Protein AF-A0A7Z9GXE2-F1 (afdb_monomer)

Radius of gyration: 28.53 Å; Cα contacts (8 Å, |Δi|>4): 10; chains: 1; bounding box: 68×31×65 Å

Mean predicted aligned error: 8.5 Å

Solvent-accessible surface area (backbone atoms only — not comparable to full-atom values): 4175 Å² total; per-residue (Å²): 133,87,79,79,78,78,81,74,83,54,74,64,62,56,50,55,50,52,52,53,51,49,56,52,48,66,59,44,56,64,51,52,54,55,48,52,52,53,49,53,52,52,51,52,54,47,52,53,50,51,51,52,49,52,48,50,54,43,24,76,76,63,81,44,60,88,90,74,127

Sequence (69 aa):
MSSRRRTGFTLVELLVVITIIGILMGLLLPAVNMVRESARRSQCGNRIRQLALAVNTFHESKERYPGWR

Foldseek 3Di:
DDDDDDPDDDPVNVVVVVVVVVVVCVVVVVVVVVVVVVVVVVVVVVVVVVVVVVQVVCCVVPVDGPPDD

Secondary structure (DSSP, 8-state):
-------PPPHHHHHHHHHHHHHHHHHHHHHHHHHHHHHHHHHHHHHHHHHHHHHHHHHHHHSS-TT--

pLDDT: mean 90.19, std 11.76, range [50.59, 98.31]

Structure (mmCIF, N/CA/C/O backbone):
data_AF-A0A7Z9GXE2-F1
#
_entry.id   AF-A0A7Z9GXE2-F1
#
loop_
_atom_site.group_PDB
_atom_site.id
_atom_site.type_symbol
_atom_site.label_atom_id
_atom_site.label_alt_id
_atom_site.label_comp_id
_atom_site.label_asym_id
_atom_site.label_entity_id
_atom_site.label_seq_id
_atom_site.pdbx_PDB_ins_code
_atom_site.Cartn_x
_atom_site.Cartn_y
_atom_site.Cartn_z
_atom_site.occupancy
_atom_site.B_iso_or_equiv
_atom_site.auth_seq_id
_atom_site.auth_comp_id
_atom_site.auth_asym_id
_atom_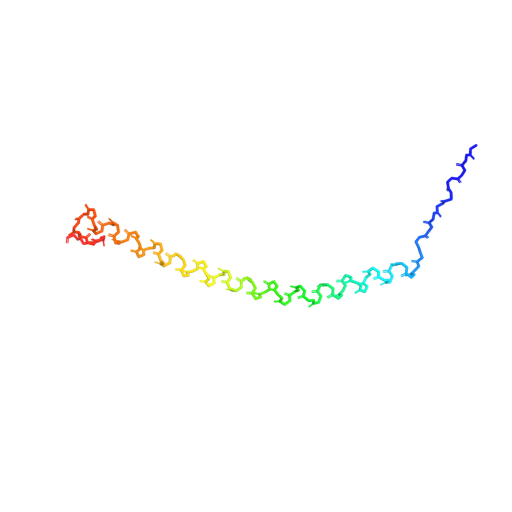site.auth_atom_id
_atom_site.pdbx_PDB_model_num
ATOM 1 N N . MET A 1 1 ? -45.672 25.085 22.258 1.00 51.41 1 MET A N 1
ATOM 2 C CA . MET A 1 1 ? -44.238 24.988 21.898 1.00 51.41 1 MET A CA 1
ATOM 3 C C . MET A 1 1 ? -43.682 23.688 22.456 1.00 51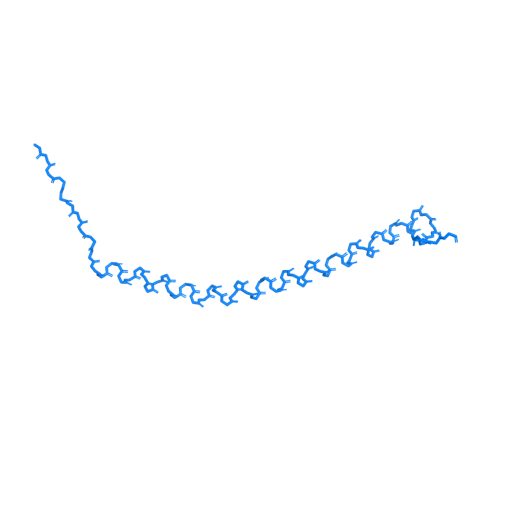.41 1 MET A C 1
ATOM 5 O O . MET A 1 1 ? -43.504 23.584 23.659 1.00 51.41 1 MET A O 1
ATOM 9 N N . SER A 1 2 ? -43.498 22.673 21.607 1.00 50.59 2 SER A N 1
ATOM 10 C CA . SER A 1 2 ? -42.926 21.385 22.023 1.00 50.59 2 SER A CA 1
ATOM 11 C C . SER A 1 2 ? -41.416 21.545 22.205 1.00 50.59 2 SER A C 1
ATOM 13 O O . SER A 1 2 ? -40.694 21.820 21.244 1.00 50.59 2 SER A O 1
ATOM 15 N N . SER A 1 3 ? -40.941 21.457 23.446 1.00 61.44 3 SER A N 1
ATOM 16 C CA . SER A 1 3 ? -39.522 21.509 23.780 1.00 61.44 3 SER A CA 1
ATOM 17 C C . SER A 1 3 ? -38.862 20.195 23.358 1.00 61.44 3 SER A C 1
ATOM 19 O O . SER A 1 3 ? -39.029 19.154 23.990 1.00 61.44 3 SER A O 1
ATOM 21 N N . ARG A 1 4 ? -38.092 20.223 22.264 1.00 67.88 4 ARG A N 1
ATOM 22 C CA . ARG A 1 4 ? -37.209 19.103 21.915 1.00 67.88 4 ARG A CA 1
ATOM 23 C C . ARG A 1 4 ? -36.224 18.898 23.064 1.00 67.88 4 ARG A C 1
ATOM 25 O O . ARG A 1 4 ? -35.335 19.726 23.267 1.00 67.88 4 ARG A O 1
ATOM 32 N N . ARG A 1 5 ? -36.378 17.802 23.812 1.00 67.62 5 ARG A N 1
ATOM 33 C CA . ARG A 1 5 ? -35.357 17.331 24.754 1.00 67.62 5 ARG A CA 1
ATOM 34 C C . ARG A 1 5 ? -34.072 17.117 23.960 1.00 67.62 5 ARG A C 1
ATOM 36 O O . ARG A 1 5 ? -34.033 16.280 23.064 1.00 67.62 5 ARG A O 1
ATOM 43 N N . ARG A 1 6 ? -33.035 17.900 24.258 1.00 67.75 6 ARG A N 1
ATOM 44 C CA . ARG A 1 6 ? -31.690 17.636 23.747 1.00 67.75 6 ARG A CA 1
ATOM 45 C C . ARG A 1 6 ? -31.207 16.353 24.420 1.00 67.75 6 ARG A C 1
ATOM 47 O O . ARG A 1 6 ? -30.961 16.352 25.622 1.00 67.75 6 ARG A O 1
ATOM 54 N N . THR A 1 7 ? -31.134 15.262 23.668 1.00 70.25 7 THR A N 1
ATOM 55 C CA . THR A 1 7 ? -30.479 14.024 24.096 1.00 70.25 7 THR A CA 1
ATOM 56 C C . THR A 1 7 ? -28.979 14.301 24.158 1.00 70.25 7 THR A C 1
ATOM 58 O O . THR A 1 7 ? -28.321 14.404 23.124 1.00 70.25 7 THR A O 1
ATOM 61 N N . GLY A 1 8 ? -28.457 14.537 25.361 1.00 71.12 8 GLY A N 1
ATOM 62 C CA . GLY A 1 8 ? -27.017 14.613 25.586 1.00 71.12 8 GLY A CA 1
ATOM 63 C C . GLY A 1 8 ? -26.394 13.239 25.363 1.00 71.12 8 GLY A C 1
ATOM 64 O O . GLY A 1 8 ? -26.945 12.239 25.814 1.00 71.12 8 GLY A O 1
ATOM 65 N N . PHE A 1 9 ? -25.274 13.204 24.650 1.00 72.56 9 PHE A N 1
ATOM 66 C CA . PHE A 1 9 ? -24.482 11.994 24.453 1.00 72.56 9 PHE A CA 1
ATOM 67 C C . PHE A 1 9 ? -23.960 11.516 25.812 1.00 72.56 9 PHE A C 1
ATOM 69 O O . PHE A 1 9 ? -23.434 12.320 26.589 1.00 72.56 9 PHE A O 1
ATOM 76 N N . THR A 1 10 ?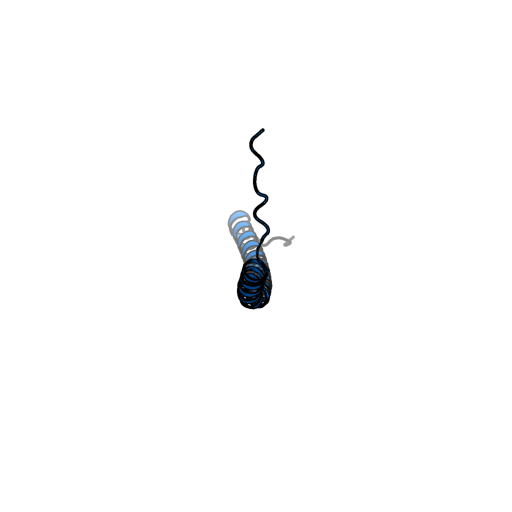 -24.109 10.234 26.126 1.00 88.00 10 THR A N 1
ATOM 77 C CA . THR A 1 10 ? -23.535 9.684 27.356 1.00 88.00 10 THR A CA 1
ATOM 78 C C . THR A 1 10 ? -22.018 9.562 27.196 1.00 88.00 10 THR A C 1
ATOM 80 O O . THR A 1 10 ? -21.509 9.249 26.119 1.00 88.00 10 THR A O 1
ATOM 83 N N . LEU A 1 11 ? -21.260 9.793 28.273 1.00 89.06 11 LEU A N 1
ATOM 84 C CA . LEU A 1 11 ? -19.799 9.596 28.275 1.00 89.06 11 LEU A CA 1
ATOM 85 C C . LEU A 1 11 ? -19.408 8.184 27.806 1.00 89.06 11 LEU A C 1
ATOM 87 O O . LEU A 1 11 ? -18.366 8.002 27.182 1.00 89.06 11 LEU A O 1
ATOM 91 N N . VAL A 1 12 ? -20.274 7.205 28.078 1.00 91.75 12 VAL A N 1
ATOM 92 C CA . VAL A 1 12 ? -20.114 5.805 27.677 1.00 91.75 12 VAL A CA 1
ATOM 93 C C . VAL A 1 12 ? -20.138 5.657 26.157 1.00 91.75 12 VAL A C 1
ATOM 95 O O . VAL A 1 12 ? -19.260 4.998 25.604 1.00 91.75 12 VAL A O 1
ATOM 98 N N . GLU A 1 13 ? -21.084 6.299 25.469 1.00 89.94 13 GLU A N 1
ATOM 99 C CA . GLU A 1 13 ? -21.155 6.239 24.006 1.00 89.94 13 GLU A CA 1
ATOM 100 C C . GLU A 1 13 ? -19.906 6.854 23.354 1.00 89.94 13 GLU A C 1
ATOM 102 O O . GLU A 1 13 ? -19.393 6.298 22.385 1.00 89.94 13 GLU A O 1
ATOM 107 N N . LEU A 1 14 ? -19.359 7.954 23.894 1.00 91.31 14 LEU A N 1
ATOM 108 C CA . LEU A 1 14 ? -18.106 8.529 23.376 1.00 91.31 14 LEU A CA 1
ATOM 109 C C . LEU A 1 14 ? -16.916 7.591 23.593 1.00 91.31 14 LEU A C 1
ATOM 111 O O . LEU A 1 14 ? -16.093 7.423 22.691 1.00 91.31 14 LEU A O 1
ATOM 115 N N . LEU A 1 15 ? -16.827 6.967 24.770 1.00 93.94 15 LEU A N 1
ATOM 116 C CA . LEU A 1 15 ? -15.732 6.056 25.094 1.00 93.94 15 LEU A CA 1
ATOM 117 C C . LEU A 1 15 ? -15.694 4.862 24.137 1.00 93.94 15 LEU A C 1
ATOM 119 O O . LEU A 1 15 ? -14.639 4.552 23.591 1.00 93.94 15 LEU A O 1
ATOM 123 N N . VAL A 1 16 ? -16.844 4.222 23.905 1.00 95.00 16 VAL A N 1
ATOM 124 C CA . VAL A 1 16 ? -16.950 3.044 23.029 1.00 95.00 16 VAL A CA 1
ATOM 125 C C . VAL A 1 16 ? -16.553 3.381 21.590 1.00 95.00 16 VAL A C 1
ATOM 127 O O . VAL A 1 16 ? -15.885 2.594 20.925 1.00 95.00 16 VAL A O 1
ATOM 130 N N . VAL A 1 17 ? -16.911 4.566 21.097 1.00 95.31 17 VAL A N 1
ATOM 131 C CA . VAL A 1 17 ? -16.547 4.974 19.734 1.00 95.31 17 VAL A CA 1
ATOM 132 C C . VAL A 1 17 ? -15.036 5.166 19.599 1.00 95.31 17 VAL A C 1
ATOM 134 O O . VAL A 1 17 ? -14.436 4.672 18.643 1.00 95.31 17 VAL A O 1
ATOM 137 N N . ILE A 1 18 ? -14.397 5.839 20.559 1.00 96.50 18 ILE A N 1
ATOM 138 C CA . ILE A 1 18 ? -12.948 6.078 20.514 1.00 96.50 18 ILE A CA 1
ATOM 139 C C . ILE A 1 18 ? -12.177 4.756 20.617 1.00 96.50 18 ILE A C 1
ATOM 141 O O . ILE A 1 18 ? -11.195 4.575 19.894 1.00 96.50 18 ILE A O 1
ATOM 145 N N . THR A 1 19 ? -12.626 3.8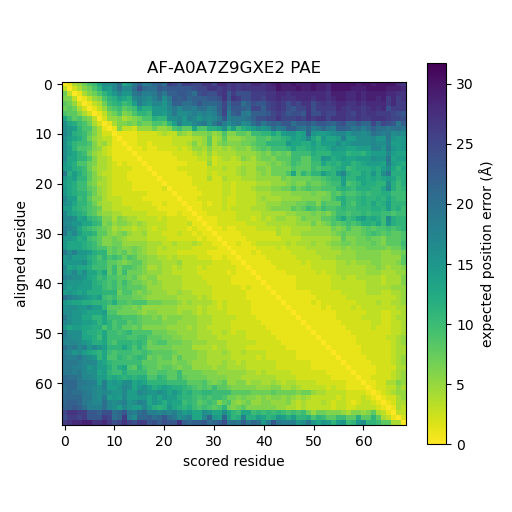08 21.449 1.00 97.06 19 THR A N 1
ATOM 146 C CA . THR A 1 19 ? -11.968 2.495 21.554 1.00 97.06 19 THR A CA 1
ATOM 147 C C . THR A 1 19 ? -12.081 1.690 20.262 1.00 97.06 19 THR A C 1
ATOM 149 O O . THR A 1 19 ? -11.077 1.140 19.808 1.00 97.06 19 THR A O 1
ATOM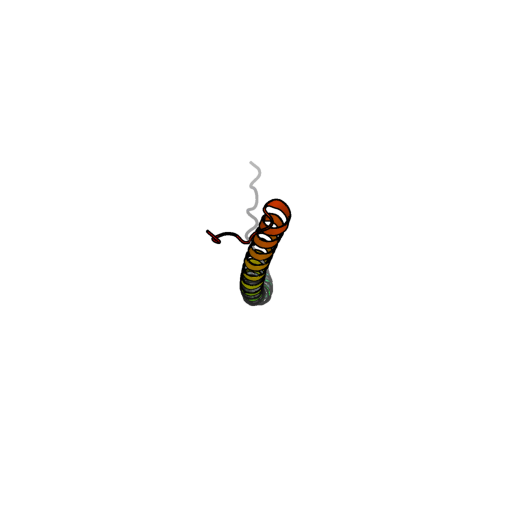 152 N N . ILE A 1 20 ? -13.253 1.671 19.618 1.00 97.00 20 ILE A N 1
ATOM 153 C CA . ILE A 1 20 ? -13.439 0.989 18.329 1.00 97.00 20 ILE A CA 1
ATOM 154 C C . ILE A 1 20 ? -12.5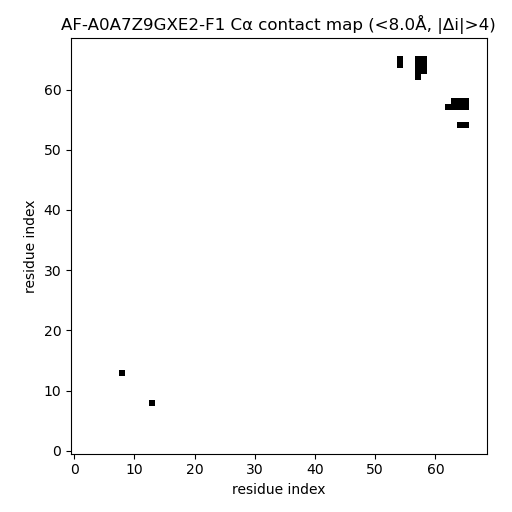46 1.618 17.250 1.00 97.00 20 ILE A C 1
ATOM 156 O O . ILE A 1 20 ? -11.827 0.898 16.556 1.00 97.00 20 ILE A O 1
ATOM 160 N N . ILE A 1 21 ? -12.530 2.951 17.131 1.00 96.81 21 ILE A N 1
ATOM 161 C CA . ILE A 1 21 ? -11.678 3.652 16.155 1.00 96.81 21 ILE A CA 1
ATOM 162 C C . ILE A 1 21 ? -10.195 3.367 16.426 1.00 96.81 21 ILE A C 1
ATOM 164 O O . ILE A 1 21 ? -9.442 3.123 15.484 1.00 96.81 21 ILE A O 1
ATOM 168 N N . GLY A 1 22 ? -9.776 3.356 17.694 1.00 97.12 22 GLY A N 1
ATOM 169 C CA . GLY A 1 22 ? -8.402 3.056 18.092 1.00 97.12 22 GLY A CA 1
ATOM 170 C C . GLY A 1 22 ? -7.951 1.657 17.669 1.00 97.12 22 GLY A C 1
ATOM 171 O O . GLY A 1 22 ? -6.874 1.517 17.090 1.00 97.12 22 GLY A O 1
ATOM 172 N N . ILE A 1 23 ? -8.790 0.637 17.882 1.00 96.56 23 ILE A N 1
ATOM 173 C CA . ILE A 1 23 ? -8.509 -0.744 17.452 1.00 96.56 23 ILE A CA 1
ATOM 174 C C . ILE A 1 23 ? -8.392 -0.817 15.926 1.00 96.56 23 ILE A C 1
ATOM 176 O O . ILE A 1 23 ? -7.424 -1.372 15.405 1.00 96.56 23 ILE A O 1
ATOM 180 N N . LEU A 1 24 ? -9.341 -0.217 15.201 1.00 97.25 24 LEU A N 1
ATOM 181 C CA . LEU A 1 24 ? -9.322 -0.207 13.737 1.00 97.25 24 LEU A CA 1
ATOM 182 C C . LEU A 1 24 ? -8.067 0.492 13.197 1.00 97.25 24 LEU A C 1
ATOM 184 O O . LEU A 1 24 ? -7.373 -0.059 12.345 1.00 97.25 24 LEU A O 1
ATOM 188 N N . MET A 1 25 ? -7.725 1.671 13.718 1.00 96.56 25 MET A N 1
ATOM 189 C CA . MET A 1 25 ? -6.539 2.418 13.284 1.00 96.56 25 MET A CA 1
ATOM 190 C C . MET A 1 25 ? -5.232 1.711 13.649 1.00 96.56 25 MET A C 1
ATOM 192 O O . MET A 1 25 ? -4.298 1.722 12.847 1.00 96.56 25 MET A O 1
ATOM 196 N N . GLY A 1 26 ? -5.175 1.046 14.806 1.00 95.62 26 GLY A N 1
ATOM 197 C CA . GLY A 1 26 ? -4.021 0.245 15.218 1.00 95.62 26 GLY A CA 1
ATOM 198 C C . GLY A 1 26 ? -3.694 -0.883 14.234 1.00 95.62 26 GLY A C 1
ATOM 199 O O . GLY A 1 26 ? -2.523 -1.163 13.990 1.00 95.62 26 GLY A O 1
ATOM 200 N N . LEU A 1 27 ? -4.715 -1.476 13.609 1.00 94.38 27 LEU A N 1
ATOM 201 C CA . LEU A 1 27 ? -4.542 -2.496 12.569 1.00 94.38 27 LEU A CA 1
ATOM 202 C C . LEU A 1 27 ? -4.250 -1.887 11.186 1.00 94.38 27 LEU A C 1
ATOM 204 O O . LEU A 1 27 ? -3.471 -2.444 10.412 1.00 94.38 27 LEU A O 1
ATOM 208 N N . LEU A 1 28 ? -4.852 -0.738 10.864 1.00 95.25 28 LEU A N 1
ATOM 209 C CA . LEU A 1 28 ? -4.751 -0.114 9.539 1.00 95.25 28 LEU A CA 1
ATOM 210 C C . LEU A 1 28 ? -3.401 0.573 9.286 1.00 95.25 28 LEU A C 1
ATOM 212 O O . LEU A 1 28 ? -2.864 0.477 8.182 1.00 95.25 28 LEU A O 1
ATOM 216 N N . LEU A 1 29 ? -2.831 1.254 10.282 1.00 94.06 29 LEU A N 1
ATOM 217 C CA . LEU A 1 29 ? -1.575 2.002 10.132 1.00 94.06 29 LEU A CA 1
ATOM 218 C C . LEU A 1 29 ? -0.387 1.154 9.629 1.00 94.06 29 LEU A C 1
ATOM 220 O O . LEU A 1 29 ? 0.237 1.555 8.639 1.00 94.06 29 LEU A O 1
ATOM 224 N N . PRO A 1 30 ? -0.053 -0.005 10.235 1.00 91.62 30 PRO A N 1
ATOM 225 C CA . PRO A 1 30 ? 1.044 -0.835 9.737 1.00 91.62 30 PRO A CA 1
ATOM 226 C C . PRO A 1 30 ? 0.744 -1.402 8.341 1.00 91.62 30 PRO A C 1
ATOM 228 O O . PRO A 1 30 ? 1.629 -1.419 7.481 1.00 91.62 30 PRO A O 1
ATOM 231 N N . ALA A 1 31 ? -0.511 -1.784 8.080 1.00 94.69 31 ALA A N 1
ATOM 232 C CA . ALA A 1 31 ? -0.930 -2.329 6.793 1.00 94.69 31 ALA A CA 1
ATOM 233 C C . ALA A 1 31 ? -0.738 -1.319 5.646 1.00 94.69 31 ALA A C 1
ATOM 235 O O . ALA A 1 31 ? -0.209 -1.669 4.590 1.00 94.69 31 ALA A O 1
ATOM 236 N N . VAL A 1 32 ? -1.084 -0.045 5.857 1.00 95.88 32 VAL A N 1
ATOM 237 C CA . VAL A 1 32 ? -0.926 1.012 4.839 1.00 95.88 32 VAL A CA 1
ATOM 238 C C . VAL A 1 32 ? 0.540 1.214 4.448 1.00 95.88 32 VAL A C 1
ATOM 240 O O . VAL A 1 32 ? 0.844 1.411 3.269 1.00 95.88 32 VAL A O 1
ATOM 243 N N . ASN A 1 33 ? 1.466 1.134 5.404 1.00 91.62 33 ASN A N 1
ATOM 244 C CA . ASN A 1 33 ? 2.893 1.300 5.122 1.00 91.62 33 ASN A CA 1
ATOM 245 C C . ASN A 1 33 ? 3.445 0.141 4.277 1.00 91.62 33 ASN A C 1
ATOM 247 O O . ASN A 1 33 ? 4.144 0.382 3.289 1.00 91.62 33 ASN A O 1
ATOM 251 N N . MET A 1 34 ? 3.054 -1.100 4.587 1.00 93.69 34 MET A N 1
ATOM 252 C CA . MET A 1 34 ? 3.406 -2.279 3.783 1.00 93.69 34 MET A CA 1
ATOM 253 C C . MET A 1 34 ? 2.845 -2.193 2.354 1.00 93.69 34 MET A C 1
ATOM 255 O O . MET A 1 34 ? 3.534 -2.506 1.376 1.00 93.69 34 MET A O 1
ATOM 259 N N . VAL A 1 35 ? 1.604 -1.720 2.209 1.00 94.94 35 VAL A N 1
ATOM 260 C CA . VAL A 1 35 ? 0.970 -1.517 0.897 1.00 94.94 35 VAL A CA 1
ATOM 261 C C . VAL A 1 35 ? 1.710 -0.455 0.083 1.00 94.94 35 VAL A C 1
ATOM 263 O O . VAL A 1 35 ? 1.964 -0.657 -1.100 1.00 94.94 35 VAL A O 1
ATOM 266 N N . ARG A 1 36 ? 2.131 0.657 0.693 1.00 96.62 36 ARG A N 1
ATOM 267 C CA . ARG A 1 36 ? 2.893 1.701 -0.017 1.00 96.62 36 ARG A CA 1
ATOM 268 C C . ARG A 1 36 ? 4.223 1.185 -0.547 1.00 96.62 36 ARG A C 1
ATOM 270 O O . ARG A 1 36 ? 4.588 1.470 -1.689 1.00 96.62 36 ARG A O 1
ATOM 277 N N . GLU A 1 37 ? 4.948 0.419 0.261 1.00 95.44 37 GLU A N 1
ATOM 278 C CA . GLU A 1 37 ? 6.238 -0.105 -0.167 1.00 95.44 37 GLU A CA 1
ATOM 279 C C . GLU A 1 37 ? 6.094 -1.158 -1.276 1.00 95.44 37 GLU A C 1
ATOM 281 O O . GLU A 1 37 ? 6.812 -1.096 -2.280 1.00 95.44 37 GLU A O 1
ATOM 286 N N . SER A 1 38 ? 5.132 -2.074 -1.151 1.00 95.62 38 SER A N 1
ATOM 287 C CA . SER A 1 38 ? 4.826 -3.051 -2.204 1.00 95.62 38 SER A CA 1
ATOM 288 C C . SER A 1 38 ? 4.321 -2.386 -3.491 1.00 95.62 38 SER A C 1
ATOM 290 O O . SER A 1 38 ? 4.744 -2.781 -4.582 1.00 95.62 38 SER A O 1
ATOM 292 N N . ALA A 1 39 ? 3.515 -1.325 -3.394 1.00 96.62 39 ALA A N 1
ATOM 293 C CA . ALA A 1 39 ? 3.074 -0.530 -4.538 1.00 96.62 39 ALA A CA 1
ATOM 294 C C . ALA A 1 39 ? 4.255 0.149 -5.247 1.00 96.62 39 ALA A C 1
ATOM 296 O O . ALA A 1 39 ? 4.362 0.064 -6.470 1.00 96.62 39 ALA A O 1
ATOM 297 N N . ARG A 1 40 ? 5.195 0.749 -4.501 1.00 97.81 40 ARG A N 1
ATOM 298 C CA . ARG A 1 40 ? 6.413 1.350 -5.074 1.00 97.81 40 ARG A CA 1
ATOM 299 C C . ARG A 1 40 ? 7.267 0.311 -5.804 1.00 97.81 40 ARG A C 1
ATOM 301 O O . ARG A 1 40 ? 7.722 0.566 -6.919 1.00 97.81 40 ARG A O 1
ATOM 308 N N . ARG A 1 41 ? 7.470 -0.866 -5.199 1.00 97.06 41 ARG A N 1
ATOM 309 C CA . ARG A 1 41 ? 8.219 -1.975 -5.821 1.00 97.06 41 ARG A CA 1
ATOM 310 C C . ARG A 1 41 ? 7.531 -2.461 -7.098 1.00 97.06 41 ARG A C 1
ATOM 312 O O . ARG A 1 41 ? 8.186 -2.583 -8.130 1.00 97.06 41 ARG A O 1
ATOM 319 N N . SER A 1 42 ? 6.213 -2.649 -7.050 1.00 97.38 42 SER A N 1
ATOM 320 C CA . SER A 1 42 ? 5.406 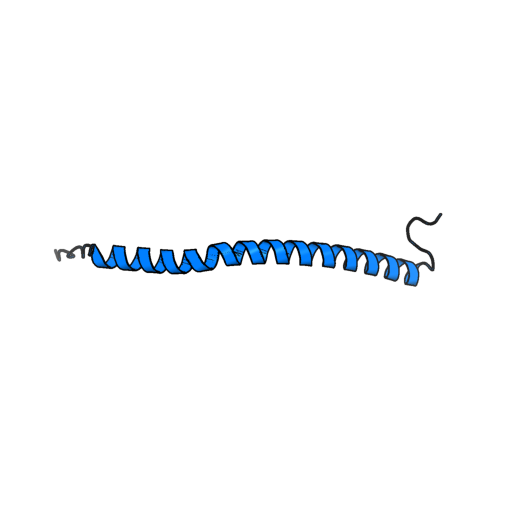-3.071 -8.203 1.00 97.38 42 SER A CA 1
ATOM 321 C C . SER A 1 42 ? 5.438 -2.038 -9.330 1.00 97.38 42 SER A C 1
ATOM 323 O O . SER A 1 42 ? 5.624 -2.393 -10.492 1.00 97.38 42 SER A O 1
ATOM 325 N N . GLN A 1 43 ? 5.333 -0.748 -8.998 1.00 98.06 43 GLN A N 1
ATOM 326 C CA . GLN A 1 43 ? 5.420 0.336 -9.971 1.00 98.06 43 GLN A CA 1
ATOM 327 C C . GLN A 1 43 ? 6.800 0.385 -10.635 1.00 98.06 43 GLN A C 1
ATOM 329 O O . GLN A 1 43 ? 6.879 0.505 -11.855 1.00 98.06 43 GLN A O 1
ATOM 334 N N . CYS A 1 44 ? 7.883 0.267 -9.860 1.00 97.75 44 CYS A N 1
ATOM 335 C CA . CYS A 1 44 ? 9.244 0.233 -10.397 1.00 97.75 44 CYS A CA 1
ATOM 336 C C . CYS A 1 44 ? 9.447 -0.965 -11.339 1.00 97.75 44 CYS A C 1
ATOM 338 O O . CYS A 1 44 ? 9.872 -0.788 -12.481 1.00 97.75 44 CYS A O 1
ATOM 340 N N . GLY A 1 45 ? 9.048 -2.167 -10.907 1.00 98.31 45 GLY A N 1
ATOM 341 C CA . GLY A 1 45 ? 9.120 -3.372 -11.736 1.00 98.31 45 GLY A CA 1
ATOM 342 C C . GLY A 1 45 ? 8.324 -3.240 -13.037 1.00 98.31 45 GLY A C 1
ATOM 343 O O . GLY A 1 45 ? 8.815 -3.604 -14.104 1.00 98.31 45 GLY A O 1
ATOM 344 N N . ASN A 1 46 ? 7.130 -2.645 -12.982 1.00 97.94 46 ASN A N 1
ATOM 345 C CA . ASN A 1 46 ? 6.323 -2.407 -14.176 1.00 97.94 46 ASN A CA 1
ATOM 346 C C . ASN A 1 46 ? 6.940 -1.368 -15.117 1.00 97.94 46 ASN A C 1
ATOM 348 O O . ASN A 1 46 ? 6.878 -1.568 -16.326 1.00 97.94 46 ASN A O 1
ATOM 352 N N . ARG A 1 47 ? 7.582 -0.309 -14.606 1.00 97.94 47 ARG A N 1
ATOM 353 C CA . ARG A 1 47 ? 8.310 0.654 -15.453 1.00 97.94 47 ARG A CA 1
ATOM 354 C C . ARG A 1 47 ? 9.433 -0.026 -16.235 1.00 97.94 47 ARG A C 1
ATOM 356 O O . ARG A 1 47 ? 9.556 0.198 -17.434 1.00 97.94 47 ARG A O 1
ATOM 363 N N . ILE A 1 48 ? 10.210 -0.893 -15.582 1.00 98.06 48 ILE A N 1
ATOM 364 C CA . ILE A 1 48 ? 11.284 -1.653 -16.243 1.00 98.06 48 ILE A CA 1
ATOM 365 C C . ILE A 1 48 ? 10.704 -2.593 -17.303 1.00 98.06 48 ILE A C 1
ATOM 367 O O . ILE A 1 48 ? 11.196 -2.624 -18.428 1.00 98.06 48 ILE A O 1
ATOM 371 N N . ARG A 1 49 ? 9.625 -3.318 -16.979 1.00 98.06 49 ARG A N 1
ATOM 372 C CA . ARG A 1 49 ? 8.929 -4.168 -17.959 1.00 98.06 49 ARG A CA 1
ATOM 373 C C . ARG A 1 49 ? 8.441 -3.364 -19.162 1.00 98.06 49 ARG A C 1
ATOM 375 O O . ARG A 1 49 ? 8.642 -3.798 -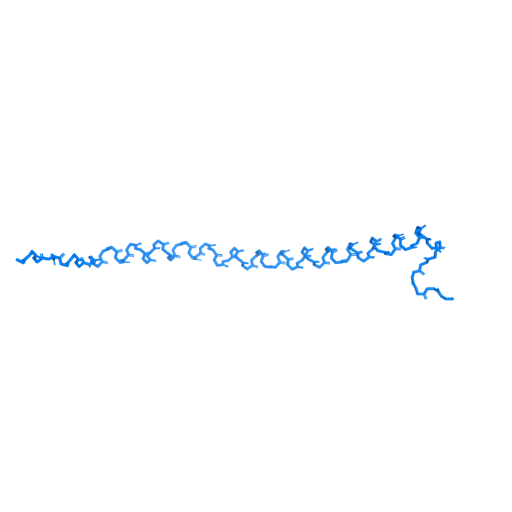20.286 1.00 98.06 49 ARG A O 1
ATOM 382 N N . GLN A 1 50 ? 7.848 -2.192 -18.943 1.00 97.88 50 GLN A N 1
ATOM 383 C CA . GLN A 1 50 ? 7.376 -1.321 -20.023 1.00 97.88 50 GLN A CA 1
ATOM 384 C C . GLN A 1 50 ? 8.521 -0.814 -20.908 1.00 97.88 50 GLN A C 1
ATOM 386 O O . GLN A 1 50 ? 8.372 -0.795 -22.124 1.00 97.88 50 GLN A O 1
ATOM 391 N N . LEU A 1 51 ? 9.673 -0.468 -20.326 1.00 97.31 51 LEU A N 1
ATOM 392 C CA . LEU A 1 51 ? 10.880 -0.121 -21.084 1.00 97.31 51 LEU A CA 1
ATOM 393 C C . LEU A 1 51 ? 11.373 -1.295 -21.938 1.00 97.31 51 LEU A C 1
ATOM 395 O O . LEU A 1 51 ? 11.626 -1.115 -23.124 1.00 97.31 51 LEU A O 1
ATOM 399 N N . ALA A 1 52 ? 11.466 -2.495 -21.362 1.00 96.69 52 ALA A N 1
ATOM 400 C CA . ALA A 1 52 ? 11.892 -3.688 -22.092 1.00 96.69 52 ALA A CA 1
ATOM 401 C C . ALA A 1 52 ? 10.940 -4.017 -23.254 1.00 96.69 52 ALA A C 1
ATOM 403 O O . ALA A 1 52 ? 11.390 -4.269 -24.369 1.00 96.69 52 ALA A O 1
ATOM 404 N N . LEU A 1 53 ? 9.627 -3.943 -23.013 1.00 97.38 53 LEU A N 1
ATOM 405 C CA . LEU A 1 53 ? 8.614 -4.104 -24.055 1.00 97.38 53 LEU A CA 1
ATOM 406 C C . LEU A 1 53 ? 8.789 -3.061 -25.161 1.00 97.38 53 LEU A C 1
ATOM 408 O O . LEU A 1 53 ? 8.828 -3.428 -26.328 1.00 97.38 53 LEU A O 1
ATOM 412 N N . ALA A 1 54 ? 8.971 -1.786 -24.810 1.00 96.38 54 ALA A N 1
ATOM 413 C CA . ALA A 1 54 ? 9.168 -0.724 -25.792 1.00 96.38 54 ALA A CA 1
ATOM 414 C C . ALA A 1 54 ? 10.416 -0.951 -26.663 1.00 96.38 54 ALA A C 1
ATOM 416 O O . ALA A 1 54 ? 10.364 -0.743 -27.874 1.00 96.38 54 ALA A O 1
ATOM 417 N N . VAL A 1 55 ? 11.524 -1.409 -26.069 1.00 96.19 55 VAL A N 1
ATOM 418 C CA . VAL A 1 55 ? 12.753 -1.753 -26.803 1.00 96.19 55 VAL A CA 1
ATOM 419 C C . VAL A 1 55 ? 12.519 -2.930 -27.749 1.00 96.19 55 VAL A C 1
ATOM 421 O O . VAL A 1 55 ? 12.921 -2.854 -28.909 1.00 96.19 55 VAL A O 1
ATOM 424 N N . ASN A 1 56 ? 11.841 -3.982 -27.288 1.00 95.88 56 ASN A N 1
ATOM 425 C CA . ASN A 1 56 ? 11.540 -5.151 -28.114 1.00 95.88 56 ASN A CA 1
ATOM 426 C C . ASN A 1 56 ? 10.621 -4.788 -29.284 1.00 95.88 56 ASN A C 1
ATOM 428 O O . ASN A 1 56 ? 10.938 -5.110 -30.423 1.00 95.88 56 ASN A O 1
ATOM 432 N N . THR A 1 57 ? 9.550 -4.031 -29.037 1.00 96.44 57 THR A N 1
ATOM 433 C CA . THR A 1 57 ? 8.646 -3.544 -30.090 1.00 96.44 57 THR A CA 1
ATOM 434 C C . THR A 1 57 ? 9.372 -2.640 -31.090 1.00 96.44 57 THR A C 1
ATOM 436 O O . THR A 1 57 ? 9.111 -2.700 -32.291 1.00 96.44 57 THR A O 1
ATOM 439 N N . PHE A 1 58 ? 10.316 -1.810 -30.629 1.00 95.75 58 PHE A N 1
ATOM 440 C CA . PHE A 1 58 ? 11.152 -1.017 -31.529 1.00 95.75 58 PHE A CA 1
ATOM 441 C C . PHE A 1 58 ? 12.040 -1.911 -32.402 1.00 95.75 58 PHE A C 1
ATOM 443 O O . PHE A 1 58 ? 12.097 -1.702 -33.611 1.00 95.75 58 PHE A O 1
ATOM 450 N N . HIS A 1 59 ? 12.698 -2.909 -31.809 1.00 95.06 59 HIS A N 1
ATOM 451 C CA . HIS A 1 59 ? 13.544 -3.857 -32.530 1.00 95.06 59 HIS A CA 1
ATOM 452 C C . HIS A 1 59 ? 12.749 -4.664 -33.566 1.00 95.06 59 HIS A C 1
ATOM 454 O O . HIS A 1 59 ? 13.173 -4.749 -34.712 1.00 95.06 59 HIS A O 1
ATOM 460 N N . GLU A 1 60 ? 11.573 -5.181 -33.205 1.00 95.69 60 GLU A N 1
ATOM 461 C CA . GLU A 1 60 ? 10.672 -5.883 -34.131 1.00 95.69 60 GLU A CA 1
ATOM 462 C C . GLU A 1 60 ? 10.252 -4.999 -35.315 1.00 95.69 60 GLU A C 1
ATOM 464 O O . GLU A 1 60 ? 10.162 -5.473 -36.441 1.00 95.69 60 GLU A O 1
ATOM 469 N N . SER A 1 61 ? 10.020 -3.703 -35.084 1.00 94.81 61 SER A N 1
ATOM 470 C CA . SER A 1 61 ? 9.573 -2.780 -36.135 1.00 94.81 61 SER A CA 1
ATOM 471 C C . SER A 1 61 ? 10.704 -2.191 -36.985 1.00 94.81 61 SER A C 1
ATOM 473 O O . SER A 1 61 ? 10.458 -1.784 -38.123 1.00 94.81 61 SER A O 1
ATOM 475 N N . LYS A 1 62 ? 11.907 -2.035 -36.424 1.00 94.00 62 LYS A N 1
ATOM 476 C CA . LYS A 1 62 ? 13.014 -1.280 -37.038 1.00 94.00 62 LYS A CA 1
ATOM 477 C C . LYS A 1 62 ? 14.254 -2.125 -37.320 1.00 94.00 62 LYS A C 1
ATOM 479 O O . LYS A 1 62 ? 15.221 -1.564 -37.828 1.00 94.00 62 LYS A O 1
ATOM 484 N N . GLU A 1 63 ? 14.238 -3.409 -36.957 1.00 92.12 63 GLU A N 1
ATOM 485 C CA . GLU A 1 63 ? 15.340 -4.378 -37.102 1.00 92.12 63 GLU A CA 1
ATOM 486 C C . GLU A 1 63 ? 16.673 -3.902 -36.497 1.00 92.12 63 GLU A C 1
ATOM 488 O O . GLU A 1 63 ? 17.761 -4.323 -36.882 1.00 92.12 63 GLU A O 1
ATOM 493 N N . ARG A 1 64 ? 16.599 -2.981 -35.533 1.00 89.38 64 ARG A N 1
ATOM 494 C CA . ARG A 1 64 ? 17.748 -2.438 -34.808 1.00 89.38 64 ARG A CA 1
ATOM 495 C C . ARG A 1 64 ? 17.318 -1.948 -33.438 1.00 89.38 64 ARG A C 1
ATOM 497 O O . ARG A 1 64 ? 16.164 -1.573 -33.244 1.00 89.38 64 ARG A O 1
ATOM 504 N N . TYR A 1 65 ? 18.253 -1.889 -32.500 1.00 92.62 65 TYR A N 1
ATOM 505 C CA . TYR A 1 65 ? 17.987 -1.364 -31.163 1.00 92.62 65 TYR A CA 1
ATOM 506 C C . TYR A 1 65 ? 17.979 0.178 -31.130 1.00 92.62 65 TYR A C 1
ATOM 508 O O . TYR A 1 65 ? 18.672 0.824 -31.925 1.00 92.62 65 TYR A O 1
ATOM 516 N N . PRO A 1 66 ? 17.198 0.799 -30.223 1.00 88.69 66 PRO A N 1
ATOM 517 C CA . PRO A 1 66 ? 17.152 2.252 -30.087 1.00 88.69 66 PRO A CA 1
ATOM 518 C C . PRO A 1 66 ? 18.513 2.809 -29.638 1.00 88.69 66 PRO A C 1
ATOM 520 O O . PRO A 1 66 ? 19.166 2.243 -28.767 1.00 88.69 66 PRO A O 1
ATOM 523 N N . GLY A 1 67 ? 18.942 3.926 -30.233 1.00 84.75 67 GLY A N 1
ATOM 524 C CA . GLY A 1 67 ? 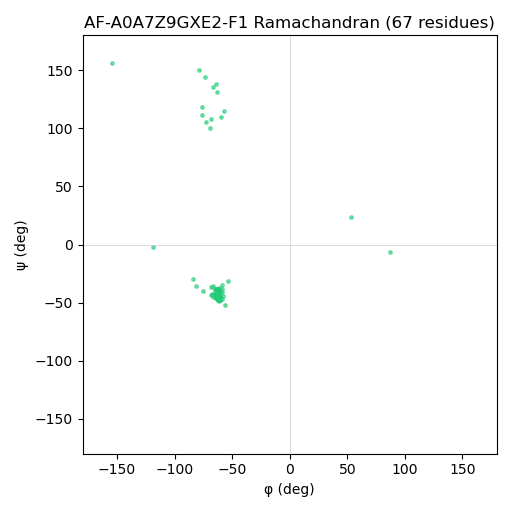20.244 4.554 -29.958 1.00 84.75 67 GLY A CA 1
ATOM 525 C C . GLY A 1 67 ? 21.417 4.019 -30.790 1.00 84.75 67 GLY A C 1
ATOM 526 O O . GLY A 1 67 ? 22.488 4.617 -30.750 1.00 84.75 67 GLY A O 1
ATOM 527 N N . TRP A 1 68 ? 21.221 2.959 -31.584 1.00 71.00 68 TRP A N 1
ATOM 528 C CA . TRP A 1 68 ? 22.212 2.510 -32.565 1.00 71.00 68 TRP A CA 1
ATOM 529 C C . TRP A 1 68 ? 22.203 3.436 -33.794 1.00 71.00 68 TRP A C 1
ATOM 531 O O . TRP A 1 68 ? 21.175 3.563 -34.475 1.00 71.00 68 TRP A O 1
ATOM 541 N N . ARG A 1 69 ? 23.331 4.098 -34.066 1.00 61.22 69 ARG A N 1
ATOM 542 C CA . ARG A 1 69 ? 23.571 4.911 -35.264 1.00 61.22 69 ARG A CA 1
ATOM 543 C C . ARG A 1 69 ? 24.720 4.318 -36.059 1.00 61.22 69 ARG A C 1
ATOM 545 O O . ARG A 1 69 ? 25.697 3.893 -35.410 1.00 61.22 69 ARG A O 1
#